Protein AF-A0AA43CPN6-F1 (afdb_monomer)

Structure (mmCIF, N/CA/C/O backbone):
data_AF-A0AA43CPN6-F1
#
_entry.id   AF-A0AA43CPN6-F1
#
loop_
_atom_site.group_PDB
_atom_site.id
_atom_site.type_symbol
_atom_site.label_atom_id
_atom_site.label_alt_id
_atom_site.label_comp_id
_atom_site.label_asym_id
_atom_site.label_entity_id
_atom_site.label_seq_id
_atom_site.pdbx_PDB_ins_code
_atom_site.Cartn_x
_atom_site.Cartn_y
_atom_site.Cartn_z
_atom_site.occupancy
_atom_site.B_iso_or_equiv
_atom_site.auth_seq_id
_atom_site.auth_comp_id
_atom_site.auth_asym_id
_atom_site.auth_atom_id
_atom_site.pdbx_PDB_model_num
ATOM 1 N N . MET A 1 1 ? -48.635 46.738 -29.195 1.00 47.53 1 MET A N 1
ATOM 2 C CA . MET A 1 1 ? -49.061 45.343 -28.952 1.00 47.53 1 MET A CA 1
ATOM 3 C C . MET A 1 1 ? -48.759 44.556 -30.218 1.00 47.53 1 MET A C 1
ATOM 5 O O . MET A 1 1 ? -49.084 45.080 -31.273 1.00 47.53 1 MET A O 1
ATOM 9 N N . ALA A 1 2 ? -48.157 43.369 -30.090 1.00 41.12 2 ALA A N 1
ATOM 10 C CA . ALA A 1 2 ? -47.638 42.488 -31.154 1.00 41.12 2 ALA A CA 1
ATOM 11 C C . ALA A 1 2 ? -46.353 43.022 -31.833 1.00 41.12 2 ALA A C 1
ATOM 13 O O . ALA A 1 2 ? -46.403 43.988 -32.579 1.00 41.12 2 ALA A O 1
ATOM 14 N N . GLU A 1 3 ? -45.145 42.650 -31.398 1.00 44.38 3 GLU A N 1
ATOM 15 C CA . GLU A 1 3 ? -44.444 41.361 -31.587 1.00 44.38 3 GLU A CA 1
ATOM 16 C C . GLU A 1 3 ? -43.863 41.200 -33.013 1.00 44.38 3 GLU A C 1
ATOM 18 O O . GLU A 1 3 ? -44.507 41.543 -33.995 1.00 44.38 3 GLU A O 1
ATOM 23 N N . ALA A 1 4 ? -42.644 40.640 -33.080 1.00 46.06 4 ALA A N 1
ATOM 24 C CA . ALA A 1 4 ? -41.765 40.384 -34.235 1.00 46.06 4 ALA A CA 1
ATOM 25 C C . ALA A 1 4 ? -40.823 41.555 -34.616 1.00 46.06 4 ALA A C 1
ATOM 27 O O . ALA A 1 4 ? -41.257 42.643 -34.946 1.00 46.06 4 ALA A O 1
ATOM 28 N N . ALA A 1 5 ? -39.494 41.416 -34.593 1.00 43.69 5 ALA A N 1
ATOM 29 C CA . ALA A 1 5 ? -38.741 40.265 -35.067 1.00 43.69 5 ALA A CA 1
ATOM 30 C C . ALA A 1 5 ? -37.428 40.030 -34.291 1.00 43.69 5 ALA A C 1
ATOM 32 O O . ALA A 1 5 ? -36.512 40.847 -34.289 1.00 43.69 5 ALA A O 1
ATOM 33 N N . LYS A 1 6 ? -37.360 38.842 -33.676 1.00 48.38 6 LYS A N 1
ATOM 34 C CA . LYS A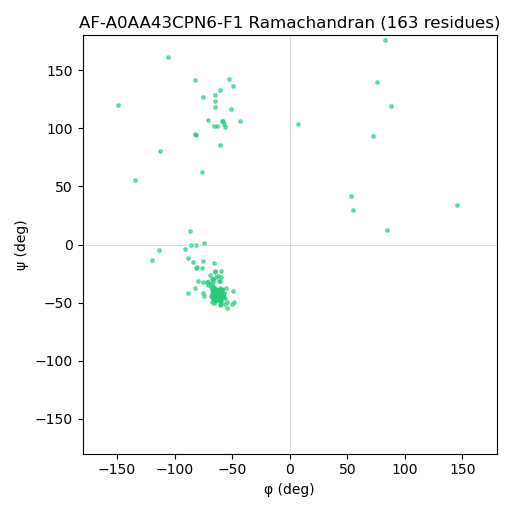 1 6 ? -36.196 37.947 -33.552 1.00 48.38 6 LYS A CA 1
ATOM 35 C C . LYS A 1 6 ? -34.853 38.504 -34.049 1.00 48.38 6 LYS A C 1
ATOM 37 O O . LYS A 1 6 ? -34.527 38.386 -35.226 1.00 48.38 6 LYS A O 1
ATOM 42 N N . GLN A 1 7 ? -33.999 38.905 -33.112 1.00 43.09 7 GLN A N 1
ATOM 43 C CA . GLN A 1 7 ? -32.546 38.786 -33.269 1.00 43.09 7 GLN A CA 1
ATOM 44 C C . GLN A 1 7 ? -31.899 38.227 -31.998 1.00 43.09 7 GLN A C 1
ATOM 46 O O . GLN A 1 7 ? -30.967 38.789 -31.436 1.00 43.09 7 GLN A O 1
ATOM 51 N N . THR A 1 8 ? -32.358 37.060 -31.553 1.00 42.41 8 THR A N 1
ATOM 52 C CA . THR A 1 8 ? -31.539 36.192 -30.704 1.00 42.41 8 THR A CA 1
ATOM 53 C C . THR A 1 8 ? -30.607 35.417 -31.628 1.00 42.41 8 THR A C 1
ATOM 55 O O . THR A 1 8 ? -30.980 34.395 -32.205 1.00 42.41 8 THR A O 1
ATOM 58 N N . LYS A 1 9 ? -29.387 35.935 -31.824 1.00 40.28 9 LYS A N 1
ATOM 59 C CA . LYS A 1 9 ? -28.279 35.163 -32.398 1.00 40.28 9 LYS A CA 1
ATOM 60 C C . LYS A 1 9 ? -28.082 33.924 -31.525 1.00 40.28 9 LYS A C 1
ATOM 62 O O . LYS A 1 9 ? -27.487 34.003 -30.455 1.00 40.28 9 LYS A O 1
ATOM 67 N N . ALA A 1 10 ? -28.588 32.784 -31.983 1.00 42.75 10 ALA A N 1
ATOM 68 C CA . ALA A 1 10 ? -28.210 31.493 -31.444 1.00 42.75 10 ALA A CA 1
ATOM 69 C C . ALA A 1 10 ? -26.714 31.307 -31.728 1.00 42.75 10 ALA A C 1
ATOM 71 O O . ALA A 1 10 ? -26.312 31.043 -32.864 1.00 42.75 10 ALA A O 1
ATOM 72 N N . ALA A 1 11 ? -25.881 31.509 -30.707 1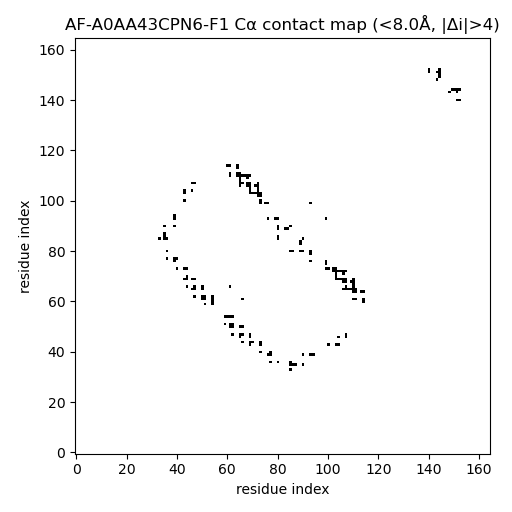.00 47.22 11 ALA A N 1
ATOM 73 C CA . ALA A 1 11 ? -24.495 31.084 -30.743 1.00 47.22 11 ALA A CA 1
ATOM 74 C C . ALA A 1 11 ? -24.502 29.572 -30.992 1.00 47.22 11 ALA A C 1
ATOM 76 O O . ALA A 1 11 ? -24.881 28.789 -30.122 1.00 47.22 11 ALA A O 1
ATOM 77 N N . LYS A 1 12 ? -24.145 29.155 -32.212 1.00 45.38 12 LYS A N 1
ATOM 78 C CA . LYS A 1 12 ? -23.869 27.750 -32.506 1.00 45.38 12 LYS A CA 1
ATOM 79 C C . LYS A 1 12 ? -22.730 27.333 -31.583 1.00 45.38 12 LYS A C 1
ATOM 81 O O . LYS A 1 12 ? -21.592 27.742 -31.802 1.00 45.38 12 LYS A O 1
ATOM 86 N N . ALA A 1 13 ? -23.049 26.552 -30.554 1.00 54.12 13 ALA A N 1
ATOM 87 C CA . ALA A 1 13 ? -22.059 25.861 -29.748 1.00 54.12 13 ALA A CA 1
ATOM 88 C C . ALA A 1 13 ? -21.240 24.981 -30.699 1.00 54.12 13 ALA A C 1
ATOM 90 O O . ALA A 1 13 ? -21.722 23.970 -31.213 1.00 54.12 13 ALA A O 1
ATOM 91 N N . THR A 1 14 ? -20.026 25.421 -31.020 1.00 52.56 14 THR A N 1
ATOM 92 C CA . THR A 1 14 ? -19.084 24.624 -31.790 1.00 52.56 14 THR A CA 1
ATOM 93 C C . THR A 1 14 ? -18.743 23.412 -30.937 1.00 52.56 14 THR A C 1
ATOM 95 O O . THR A 1 14 ? -18.272 23.538 -29.808 1.00 52.56 14 THR A O 1
ATOM 98 N N . ALA A 1 15 ? -19.059 22.222 -31.451 1.00 62.62 15 ALA A N 1
ATOM 99 C CA . ALA A 1 15 ? -18.744 20.972 -30.779 1.00 62.62 15 ALA A CA 1
ATOM 100 C C . ALA A 1 15 ? -17.264 20.984 -30.338 1.00 62.62 15 ALA A C 1
ATOM 102 O O . ALA A 1 15 ? -16.409 21.402 -31.129 1.00 62.62 15 ALA A O 1
ATOM 103 N N . PRO A 1 16 ? -16.934 20.537 -29.110 1.00 60.28 16 PRO A N 1
ATOM 104 C CA . PRO A 1 16 ? -15.594 20.644 -28.536 1.00 60.28 16 PRO A CA 1
ATOM 105 C C . PRO A 1 16 ? -14.663 19.588 -29.153 1.00 60.28 16 PRO A C 1
ATOM 107 O O . PRO A 1 16 ? -14.161 18.688 -28.487 1.00 60.28 16 PRO A O 1
ATOM 110 N N . TRP A 1 17 ? -14.439 19.656 -30.463 1.00 62.38 17 TRP A N 1
ATOM 111 C CA . TRP A 1 17 ? -13.630 18.688 -31.198 1.00 62.38 17 TRP A CA 1
ATOM 112 C C . TRP A 1 17 ? -12.130 18.962 -31.040 1.00 62.38 17 TRP A C 1
ATOM 114 O O . TRP A 1 17 ? -11.338 18.032 -30.937 1.00 62.38 17 TRP A O 1
ATOM 124 N N . ARG A 1 18 ? -11.748 20.237 -30.885 1.00 73.44 18 ARG A N 1
ATOM 125 C CA . ARG A 1 18 ? -10.370 20.673 -30.604 1.00 73.44 18 ARG A CA 1
ATOM 126 C C . ARG A 1 18 ? -9.785 20.126 -29.290 1.00 73.44 18 ARG A C 1
ATOM 128 O O . ARG A 1 18 ? -8.691 19.573 -29.357 1.00 73.44 18 ARG A O 1
ATOM 135 N N . PRO A 1 19 ? -10.467 20.193 -28.126 1.00 79.69 19 PRO A N 1
ATOM 136 C CA . PRO A 1 19 ? -9.935 19.587 -26.907 1.00 79.69 19 PRO A CA 1
ATOM 137 C C . PRO A 1 19 ? -9.900 18.057 -26.989 1.00 79.69 19 PRO A C 1
ATOM 139 O O . PRO A 1 19 ? -9.002 17.453 -26.420 1.00 79.69 19 PRO A O 1
ATOM 142 N N . ARG A 1 20 ? -10.810 17.417 -27.741 1.00 81.38 20 ARG A N 1
ATOM 143 C CA . ARG A 1 20 ? -10.793 15.958 -27.947 1.00 81.38 20 ARG A CA 1
ATOM 144 C C . ARG A 1 20 ? -9.600 15.516 -28.796 1.00 81.38 20 ARG A C 1
ATOM 146 O O . ARG A 1 20 ? -8.945 14.548 -28.436 1.00 81.38 20 ARG A O 1
ATOM 153 N N . ILE A 1 21 ? -9.291 16.220 -29.886 1.00 85.75 21 ILE A N 1
ATOM 154 C CA . ILE A 1 21 ? -8.114 15.918 -30.717 1.00 85.75 21 ILE A CA 1
ATOM 155 C C . ILE A 1 21 ? -6.829 16.155 -29.918 1.00 85.75 21 ILE A C 1
ATOM 157 O O . ILE A 1 21 ? -5.984 15.269 -29.882 1.00 85.75 21 ILE A O 1
ATOM 161 N N . LEU A 1 22 ? -6.721 17.293 -29.219 1.00 86.62 22 LEU A N 1
ATOM 162 C CA . LEU A 1 22 ? -5.569 17.595 -28.364 1.00 86.62 22 LEU A CA 1
ATOM 163 C C . LEU A 1 22 ? -5.373 16.520 -27.283 1.00 86.62 22 LEU A C 1
ATOM 165 O O . LEU A 1 22 ? -4.261 16.031 -27.083 1.00 86.62 22 LEU A O 1
ATOM 169 N N . PHE A 1 23 ? -6.467 16.104 -26.642 1.00 88.06 23 PHE A N 1
ATOM 170 C CA . PHE A 1 23 ? -6.470 15.017 -25.671 1.00 88.06 23 PHE A CA 1
ATOM 171 C C . PHE A 1 23 ? -5.910 13.724 -26.270 1.00 88.06 23 PHE A C 1
ATOM 173 O O . PHE A 1 23 ? -4.972 13.171 -25.712 1.00 88.06 23 PHE A O 1
ATOM 180 N N . TRP A 1 24 ? -6.395 13.277 -27.432 1.00 88.56 24 TRP A N 1
ATOM 181 C CA . TRP A 1 24 ? -5.894 12.050 -28.065 1.00 88.56 24 TRP A CA 1
ATOM 182 C C . TRP A 1 24 ? -4.439 12.159 -28.538 1.00 88.56 24 TRP A C 1
ATOM 184 O O . TRP A 1 24 ? -3.684 11.202 -28.380 1.00 88.56 24 TRP A O 1
ATOM 194 N N . THR A 1 25 ? -4.011 13.315 -29.055 1.00 87.88 25 THR A N 1
ATOM 195 C CA . THR A 1 25 ? -2.620 13.523 -29.500 1.00 87.88 25 THR A CA 1
ATOM 196 C C . THR A 1 25 ? -1.609 13.508 -28.360 1.00 87.88 25 THR A C 1
ATOM 198 O O . THR A 1 25 ? -0.469 13.113 -28.576 1.00 87.88 25 THR A O 1
ATOM 201 N N . VAL A 1 26 ? -2.013 13.914 -27.154 1.00 86.69 26 VAL A N 1
ATOM 202 C CA . VAL A 1 26 ? -1.157 13.872 -25.961 1.00 86.69 26 VAL A CA 1
ATOM 203 C C . VAL A 1 26 ? -1.273 12.517 -25.261 1.00 86.69 26 VAL A C 1
ATOM 205 O O . VAL A 1 26 ? -0.265 11.943 -24.863 1.00 86.69 26 VAL A O 1
ATOM 208 N N . LEU A 1 27 ? -2.484 11.965 -25.149 1.00 87.50 27 LEU A N 1
ATOM 209 C CA . LEU A 1 27 ? -2.742 10.714 -24.436 1.00 87.50 27 LEU A CA 1
ATOM 210 C C . LEU A 1 27 ? -2.039 9.516 -25.085 1.00 87.50 27 LEU A C 1
ATOM 212 O O . LEU A 1 27 ? -1.472 8.691 -24.379 1.00 87.50 27 LEU A O 1
ATOM 216 N N . LEU A 1 28 ? -2.078 9.407 -26.413 1.00 86.44 28 LEU A N 1
ATOM 217 C CA . LEU A 1 28 ? -1.582 8.234 -27.137 1.00 86.44 28 LEU A CA 1
ATOM 218 C C . LEU A 1 28 ? -0.058 8.021 -26.987 1.00 86.44 28 LEU A C 1
ATOM 220 O O . LEU A 1 28 ? 0.333 6.912 -26.623 1.00 86.44 28 LEU A O 1
ATOM 224 N N . PRO A 1 29 ? 0.819 9.030 -27.172 1.00 84.25 29 PRO A N 1
ATOM 225 C CA . PRO A 1 29 ? 2.252 8.861 -26.921 1.00 84.25 29 PRO A CA 1
ATOM 226 C C . PRO A 1 29 ? 2.574 8.675 -25.434 1.00 84.25 29 PRO A C 1
ATOM 228 O O . PRO A 1 29 ? 3.469 7.901 -25.107 1.00 84.25 29 PRO A O 1
ATOM 231 N N . VAL A 1 30 ? 1.825 9.316 -24.529 1.00 83.94 30 VAL A N 1
ATOM 232 C CA . VAL A 1 30 ? 1.987 9.118 -23.079 1.00 83.94 30 VAL A CA 1
ATOM 233 C C . VAL A 1 30 ? 1.656 7.673 -22.695 1.00 83.94 30 VAL A C 1
ATOM 235 O O . VAL A 1 30 ? 2.455 7.020 -22.030 1.00 83.94 30 VAL A O 1
ATOM 238 N N . ALA A 1 31 ? 0.537 7.127 -23.175 1.00 81.94 31 ALA A N 1
ATOM 239 C CA . ALA A 1 31 ? 0.178 5.721 -22.980 1.00 81.94 31 ALA A CA 1
ATOM 240 C C . ALA A 1 31 ? 1.212 4.770 -23.611 1.00 81.94 31 ALA A C 1
ATOM 242 O O . ALA A 1 31 ? 1.569 3.764 -23.001 1.00 81.94 31 ALA A O 1
ATOM 243 N N . GLY A 1 32 ? 1.727 5.138 -24.792 1.00 83.44 32 GLY A N 1
ATOM 244 C CA . GLY A 1 32 ? 2.872 4.529 -25.475 1.00 83.44 32 GLY A CA 1
ATOM 245 C C . GLY A 1 32 ? 4.084 4.350 -24.561 1.00 83.44 32 GLY A C 1
ATOM 246 O O . GLY A 1 32 ? 4.661 3.268 -24.462 1.00 83.44 32 GLY A O 1
ATOM 247 N N . LEU A 1 33 ? 4.435 5.427 -23.861 1.00 83.50 33 LEU A N 1
ATOM 248 C CA . LEU A 1 33 ? 5.536 5.464 -22.913 1.00 83.50 33 LEU A CA 1
ATOM 249 C C . LEU A 1 33 ? 5.239 4.551 -21.723 1.00 83.50 33 LEU A C 1
ATOM 251 O O . LEU A 1 33 ? 6.030 3.668 -21.448 1.00 83.50 33 LEU A O 1
ATOM 255 N N . PHE A 1 34 ? 4.077 4.650 -21.083 1.00 87.06 34 PHE A N 1
ATOM 256 C CA . PHE A 1 34 ? 3.773 3.869 -19.876 1.00 87.06 34 PHE A CA 1
ATOM 257 C C . PHE A 1 34 ? 3.461 2.375 -20.103 1.00 87.06 34 PHE A C 1
ATOM 259 O O . PHE A 1 34 ? 3.210 1.666 -19.126 1.00 87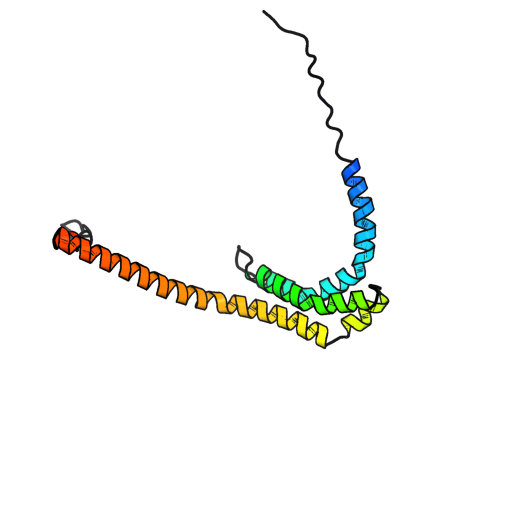.06 34 PHE A O 1
ATOM 266 N N . LEU A 1 35 ? 3.503 1.853 -21.337 1.00 88.19 35 LEU A N 1
ATOM 267 C CA . LEU A 1 35 ? 3.205 0.442 -21.644 1.00 88.19 35 LEU A CA 1
ATOM 268 C C . LEU A 1 35 ? 3.965 -0.564 -20.759 1.00 88.19 35 LEU A C 1
ATOM 270 O O . LEU A 1 35 ? 3.308 -1.416 -20.158 1.00 88.19 35 LEU A O 1
ATOM 274 N N . PRO A 1 36 ? 5.301 -0.479 -20.599 1.00 88.62 36 PRO A N 1
ATOM 275 C CA . PRO A 1 36 ? 6.035 -1.409 -19.741 1.00 88.62 36 PRO A CA 1
ATOM 276 C C . PRO A 1 36 ? 5.555 -1.350 -18.289 1.00 88.62 36 PRO A C 1
ATOM 278 O O . PRO A 1 36 ? 5.350 -2.384 -17.653 1.00 88.62 36 PRO A O 1
A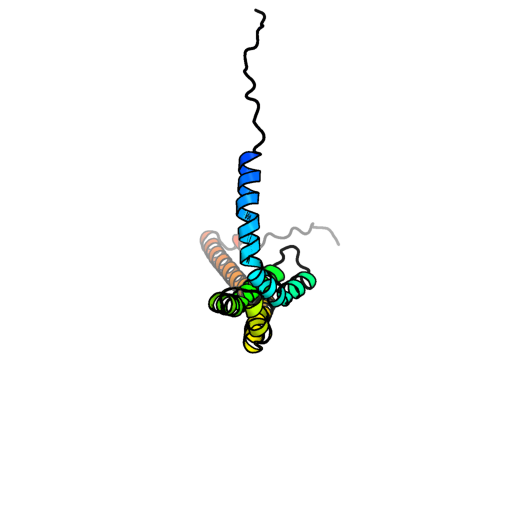TOM 281 N N . THR A 1 37 ? 5.286 -0.150 -17.773 1.00 90.31 37 THR A N 1
ATOM 282 C CA . THR A 1 37 ? 4.753 0.030 -16.418 1.00 90.31 37 THR A CA 1
ATOM 283 C C . THR A 1 37 ? 3.365 -0.583 -16.272 1.00 90.31 37 THR A C 1
ATOM 285 O O . THR A 1 37 ? 3.122 -1.283 -15.294 1.00 90.31 37 THR A O 1
ATOM 288 N N . LEU A 1 38 ? 2.484 -0.396 -17.257 1.00 90.38 38 LEU A N 1
ATOM 289 C CA . LEU A 1 38 ? 1.151 -0.998 -17.259 1.00 90.38 38 LEU A CA 1
ATOM 290 C C . LEU A 1 38 ? 1.215 -2.526 -17.289 1.00 90.38 38 LEU A C 1
ATOM 292 O O . LEU A 1 38 ? 0.436 -3.163 -16.590 1.00 90.38 38 LEU A O 1
ATOM 296 N N . THR A 1 39 ? 2.148 -3.124 -18.038 1.00 90.00 39 THR A N 1
ATOM 297 C CA . THR A 1 39 ? 2.289 -4.592 -18.076 1.00 90.00 39 THR A CA 1
ATOM 298 C C . THR A 1 39 ? 2.720 -5.174 -16.731 1.00 90.00 39 THR A C 1
ATOM 300 O O . THR A 1 39 ? 2.096 -6.116 -16.246 1.00 90.00 39 THR A O 1
ATOM 303 N N . VAL A 1 40 ? 3.735 -4.586 -16.088 1.00 90.94 40 VAL A N 1
ATOM 304 C CA . VAL A 1 40 ? 4.193 -5.026 -14.762 1.00 90.94 40 VAL A CA 1
ATOM 305 C C . VAL A 1 40 ? 3.105 -4.795 -13.718 1.00 90.94 40 VAL A C 1
ATOM 307 O O . VAL A 1 40 ? 2.820 -5.688 -12.924 1.00 90.94 40 VAL A O 1
ATOM 310 N N . LEU A 1 41 ? 2.454 -3.630 -13.745 1.00 91.25 41 LEU A N 1
ATOM 311 C CA . LEU A 1 41 ? 1.401 -3.298 -12.793 1.00 91.25 41 LEU A CA 1
ATOM 312 C C . LEU A 1 41 ? 0.168 -4.192 -12.968 1.00 91.25 41 LEU A C 1
ATOM 314 O O . LEU A 1 41 ? -0.383 -4.643 -11.972 1.00 91.25 41 LEU A O 1
ATOM 318 N N . ALA A 1 42 ? -0.244 -4.499 -14.200 1.00 90.94 42 ALA A N 1
ATOM 319 C CA . ALA A 1 42 ? -1.369 -5.396 -14.466 1.00 90.94 42 ALA A CA 1
ATOM 320 C C . ALA A 1 42 ? -1.139 -6.791 -13.870 1.00 90.94 42 ALA A C 1
ATOM 322 O O . ALA A 1 42 ? -2.058 -7.386 -13.309 1.00 90.94 42 ALA A O 1
ATOM 323 N N . LEU A 1 43 ? 0.097 -7.286 -13.943 1.00 91.00 43 LEU A N 1
ATOM 324 C CA . LEU A 1 43 ? 0.478 -8.566 -13.360 1.00 91.00 43 LEU A CA 1
ATOM 325 C C . LEU A 1 43 ? 0.605 -8.495 -11.829 1.00 91.00 43 LEU A C 1
ATOM 327 O O . LEU A 1 43 ? 0.070 -9.352 -11.129 1.00 91.00 43 LEU A O 1
ATOM 331 N N . ALA A 1 44 ? 1.231 -7.449 -11.289 1.00 89.75 44 ALA A N 1
ATOM 332 C CA . ALA A 1 44 ? 1.333 -7.245 -9.841 1.00 89.75 44 ALA A CA 1
ATOM 333 C C . ALA A 1 44 ? -0.042 -7.016 -9.181 1.00 89.75 44 ALA A C 1
ATOM 335 O O . ALA A 1 44 ? -0.249 -7.358 -8.017 1.00 89.75 44 ALA A O 1
ATOM 336 N N . MET A 1 45 ? -1.007 -6.467 -9.926 1.00 92.19 45 MET A N 1
ATOM 337 C CA . MET A 1 45 ? -2.373 -6.222 -9.465 1.00 92.19 45 MET A CA 1
ATOM 338 C C . MET A 1 45 ? -3.290 -7.451 -9.521 1.00 92.19 45 MET A C 1
ATOM 340 O O . MET A 1 45 ? -4.428 -7.346 -9.078 1.00 92.19 45 MET A O 1
ATOM 344 N N . LEU A 1 46 ? -2.840 -8.629 -9.967 1.00 92.69 46 LEU A N 1
ATOM 345 C CA . LEU A 1 46 ? -3.680 -9.841 -9.996 1.00 92.69 46 LEU A CA 1
ATOM 346 C C . LEU A 1 46 ? -4.417 -10.153 -8.670 1.00 92.69 46 LEU A C 1
ATOM 348 O O . LEU A 1 46 ? -5.600 -10.500 -8.722 1.00 92.69 46 LEU A O 1
ATOM 352 N N . PRO A 1 47 ? -3.816 -9.980 -7.477 1.00 88.81 47 PRO A N 1
ATOM 353 C CA . PRO A 1 47 ? -4.526 -10.170 -6.212 1.00 88.81 47 PRO A CA 1
ATOM 354 C C . PRO A 1 47 ? -5.745 -9.254 -6.014 1.00 88.81 47 PRO A C 1
ATOM 356 O O . PRO A 1 47 ? -6.694 -9.647 -5.334 1.00 88.81 47 PRO A O 1
ATOM 359 N N . THR A 1 48 ? -5.768 -8.055 -6.612 1.00 91.00 48 THR A N 1
ATOM 360 C CA . THR A 1 48 ? -6.929 -7.149 -6.515 1.00 91.00 48 THR A CA 1
ATOM 361 C C . THR A 1 48 ? -8.115 -7.680 -7.311 1.00 91.00 48 THR A C 1
ATOM 363 O O . THR A 1 48 ? -9.251 -7.529 -6.869 1.00 91.00 48 THR A O 1
ATOM 366 N N . LEU A 1 49 ? -7.866 -8.379 -8.425 1.00 90.38 49 LEU A N 1
ATOM 367 C CA . LEU A 1 49 ? -8.905 -9.104 -9.160 1.00 90.38 49 LEU A CA 1
ATOM 368 C C . LEU A 1 49 ? -9.467 -10.247 -8.314 1.00 90.38 49 LEU A C 1
ATOM 370 O O . LEU A 1 49 ? -10.680 -10.437 -8.273 1.00 90.38 49 LEU A O 1
ATOM 374 N N . GLY A 1 50 ? -8.607 -10.965 -7.584 1.00 89.44 50 GLY A N 1
ATOM 375 C CA . GLY A 1 50 ? -9.044 -11.973 -6.616 1.00 89.44 50 GLY A CA 1
ATOM 376 C C . GLY A 1 50 ? -9.959 -11.381 -5.539 1.00 89.44 50 GLY A C 1
ATOM 377 O O . GLY A 1 50 ? -11.019 -11.937 -5.255 1.00 89.44 50 GLY A O 1
ATOM 378 N N . ALA A 1 51 ? -9.600 -10.215 -4.995 1.00 90.75 51 ALA A N 1
ATOM 379 C CA . ALA A 1 51 ? -10.442 -9.482 -4.050 1.00 90.75 51 ALA A CA 1
ATOM 380 C C . ALA A 1 51 ? -11.755 -8.989 -4.678 1.00 90.75 51 ALA A C 1
ATOM 382 O O . ALA A 1 51 ? -12.793 -9.064 -4.030 1.00 90.75 51 ALA A O 1
ATOM 383 N N . TYR A 1 52 ? -11.729 -8.541 -5.935 1.00 91.38 52 TYR A N 1
ATOM 384 C CA . TYR A 1 52 ? -12.920 -8.127 -6.679 1.00 91.38 52 TYR A CA 1
ATOM 385 C C . TYR A 1 52 ? -13.917 -9.270 -6.875 1.00 91.38 52 TYR A C 1
ATOM 387 O O . TYR A 1 52 ? -15.112 -9.080 -6.679 1.00 91.38 52 TYR A O 1
ATOM 395 N N . VAL A 1 53 ? -13.434 -10.470 -7.204 1.00 91.44 53 VAL A N 1
ATOM 396 C CA . VAL A 1 53 ? -14.286 -11.661 -7.345 1.00 91.44 53 VAL A CA 1
ATOM 397 C C . VAL A 1 53 ? -14.807 -12.151 -5.989 1.00 91.44 53 VAL A C 1
ATOM 399 O O . VAL A 1 53 ? -15.925 -12.655 -5.903 1.00 91.44 53 VAL A O 1
ATOM 402 N N . ALA A 1 54 ? -14.004 -12.028 -4.930 1.00 89.44 54 ALA A N 1
ATOM 403 C CA . ALA A 1 54 ? -14.388 -12.447 -3.585 1.00 89.44 54 ALA A CA 1
ATOM 404 C C . ALA A 1 54 ? -15.352 -11.472 -2.887 1.00 89.44 54 ALA A C 1
ATOM 406 O O . ALA A 1 54 ? -16.029 -11.865 -1.934 1.00 89.44 54 ALA A O 1
ATOM 407 N N . GLU A 1 55 ? -15.413 -10.218 -3.333 1.00 85.81 55 GLU A N 1
ATOM 408 C CA . GLU A 1 55 ? -16.274 -9.200 -2.748 1.00 85.81 55 GLU A CA 1
ATOM 409 C C . GLU A 1 55 ? -17.754 -9.547 -2.943 1.00 85.81 55 GLU A C 1
ATOM 411 O O . GLU A 1 55 ? -18.228 -9.832 -4.042 1.00 85.81 55 GLU A O 1
ATOM 416 N N . ARG A 1 56 ? -18.499 -9.507 -1.839 1.00 81.00 56 ARG A N 1
ATOM 417 C CA . ARG A 1 56 ? -19.951 -9.746 -1.810 1.00 81.00 56 ARG A CA 1
ATOM 418 C C . ARG A 1 56 ? -20.722 -8.534 -1.293 1.00 81.00 56 ARG A C 1
ATOM 420 O O . ARG A 1 56 ? -21.944 -8.494 -1.425 1.00 81.00 56 ARG A O 1
ATOM 427 N N . SER A 1 57 ? -20.037 -7.562 -0.692 1.00 80.12 57 SER A N 1
ATOM 428 C CA . SER A 1 57 ? -20.642 -6.345 -0.166 1.00 80.12 57 SER A CA 1
ATOM 429 C C . SER A 1 57 ? -20.861 -5.310 -1.266 1.00 80.12 57 SER A C 1
ATOM 431 O O . SER A 1 57 ? -20.012 -5.094 -2.127 1.00 80.12 57 SER A O 1
ATOM 433 N N . ARG A 1 58 ? -21.989 -4.596 -1.193 1.00 78.31 58 ARG A N 1
ATOM 434 C CA . ARG A 1 58 ? -22.355 -3.536 -2.146 1.00 78.31 58 ARG A CA 1
ATOM 435 C C . ARG A 1 58 ? -21.401 -2.336 -2.105 1.00 78.31 58 ARG A C 1
ATOM 437 O O . ARG A 1 58 ? -21.312 -1.593 -3.078 1.00 78.31 58 ARG A O 1
ATOM 444 N N . GLU A 1 59 ? -20.710 -2.148 -0.986 1.00 84.56 59 GLU A N 1
ATOM 445 C CA . GLU A 1 59 ? -19.831 -1.000 -0.736 1.00 84.56 59 GLU A CA 1
ATOM 446 C C . GLU A 1 59 ? -18.372 -1.253 -1.160 1.00 84.56 59 GLU A C 1
ATOM 448 O O . GLU A 1 59 ? -17.560 -0.333 -1.132 1.00 84.56 59 GLU A O 1
ATOM 453 N N . ASN A 1 60 ? -18.041 -2.466 -1.626 1.00 86.06 60 ASN A N 1
ATOM 454 C CA . ASN A 1 60 ? -16.730 -2.836 -2.184 1.00 86.06 60 ASN A CA 1
ATOM 455 C C . ASN A 1 60 ? -15.517 -2.559 -1.273 1.00 86.06 60 ASN A C 1
ATOM 457 O O . ASN A 1 60 ? -14.411 -2.287 -1.750 1.00 86.06 60 ASN A O 1
ATOM 461 N N . HIS A 1 61 ? -15.710 -2.618 0.045 1.00 88.88 61 HIS A N 1
ATOM 462 C CA . HIS A 1 61 ? -14.665 -2.335 1.025 1.00 88.88 61 HIS A CA 1
ATOM 463 C C . HIS A 1 61 ? -13.443 -3.256 0.889 1.00 88.88 61 HIS A C 1
ATOM 465 O O . HIS A 1 61 ? -12.315 -2.776 0.991 1.00 88.88 61 HIS A O 1
ATOM 471 N N . LEU A 1 62 ? -13.634 -4.550 0.602 1.00 89.19 62 LEU A N 1
ATOM 472 C CA . LEU A 1 62 ? -12.534 -5.500 0.415 1.00 89.19 62 LEU A CA 1
ATOM 473 C C . LEU A 1 62 ? -11.687 -5.101 -0.794 1.00 89.19 62 LEU A C 1
ATOM 475 O O . LEU A 1 62 ? -10.460 -5.060 -0.710 1.00 89.19 62 LEU A O 1
ATOM 479 N N . VAL A 1 63 ? -12.341 -4.767 -1.907 1.00 91.88 63 VAL A N 1
ATOM 480 C CA . VAL A 1 63 ? -11.665 -4.399 -3.159 1.00 91.88 63 VAL A CA 1
ATOM 481 C C . VAL A 1 63 ? -10.854 -3.125 -2.985 1.00 91.88 63 VAL A C 1
ATOM 483 O O . VAL A 1 63 ? -9.714 -3.064 -3.438 1.00 91.88 63 VAL A O 1
ATOM 486 N N . VAL A 1 64 ? -11.412 -2.119 -2.310 1.00 92.19 64 VAL A N 1
ATOM 487 C CA . VAL A 1 64 ? -10.724 -0.843 -2.084 1.00 92.19 64 VAL A CA 1
ATOM 488 C C . VAL A 1 64 ? -9.528 -1.035 -1.155 1.00 92.19 64 VAL A C 1
ATOM 490 O O . VAL A 1 64 ? -8.422 -0.618 -1.498 1.00 92.19 64 VAL A O 1
ATOM 493 N N . THR A 1 65 ? -9.701 -1.701 -0.011 1.00 92.62 65 THR A N 1
ATOM 494 C CA . THR A 1 65 ? -8.609 -1.893 0.956 1.00 92.62 65 THR A CA 1
ATOM 495 C C . THR A 1 65 ? -7.491 -2.765 0.386 1.00 92.62 65 THR A C 1
ATOM 497 O O . THR A 1 65 ? -6.321 -2.382 0.450 1.00 92.62 65 THR A O 1
ATOM 500 N N . VAL A 1 66 ? -7.828 -3.907 -0.220 1.00 94.06 66 VAL A N 1
ATOM 501 C CA . VAL A 1 66 ? -6.837 -4.797 -0.846 1.00 94.06 66 VAL A CA 1
ATOM 502 C C . VAL A 1 66 ? -6.215 -4.138 -2.071 1.00 94.06 66 VAL A C 1
ATOM 504 O O . VAL A 1 66 ? -5.012 -4.256 -2.279 1.00 94.06 66 VAL A O 1
ATOM 507 N N . GLY A 1 67 ? -7.009 -3.414 -2.859 1.00 92.88 67 GLY A N 1
ATOM 508 C CA . GLY A 1 67 ? -6.559 -2.702 -4.049 1.00 92.88 67 GLY A CA 1
ATOM 509 C C . GLY A 1 67 ? -5.498 -1.656 -3.742 1.00 92.88 67 GLY A C 1
ATOM 510 O O . GLY A 1 67 ? -4.420 -1.679 -4.333 1.00 92.88 67 GLY A O 1
ATOM 511 N N . LEU A 1 68 ? -5.775 -0.784 -2.771 1.00 93.50 68 LEU A N 1
ATOM 512 C CA . LEU A 1 68 ? -4.837 0.250 -2.336 1.00 93.50 68 LEU A CA 1
ATOM 513 C C . LEU A 1 68 ? -3.583 -0.351 -1.697 1.00 93.50 68 LEU A C 1
ATOM 515 O O . LEU A 1 68 ? -2.471 0.095 -1.988 1.00 93.50 68 LEU A O 1
ATOM 519 N N . MET A 1 69 ? -3.745 -1.381 -0.862 1.00 94.69 69 MET A N 1
ATOM 520 C CA . MET A 1 69 ? -2.606 -2.011 -0.202 1.00 94.69 69 MET A CA 1
ATOM 521 C C . MET A 1 69 ? -1.709 -2.746 -1.205 1.00 94.69 69 MET A C 1
ATOM 523 O O . MET A 1 69 ? -0.493 -2.564 -1.188 1.00 94.69 69 MET A O 1
ATOM 527 N N . ASN A 1 70 ? -2.296 -3.506 -2.134 1.00 94.94 70 ASN A N 1
ATOM 528 C CA . ASN A 1 70 ? -1.543 -4.156 -3.202 1.00 94.94 70 ASN A CA 1
ATOM 529 C C . ASN A 1 70 ? -0.838 -3.116 -4.082 1.00 94.94 70 ASN A C 1
ATOM 531 O O . ASN A 1 70 ? 0.336 -3.278 -4.412 1.00 94.94 70 ASN A O 1
ATOM 535 N N . PHE A 1 71 ? -1.520 -2.021 -4.440 1.00 93.50 71 PHE A N 1
ATOM 536 C CA . PHE A 1 71 ? -0.920 -0.949 -5.236 1.00 93.50 71 PHE A CA 1
ATOM 537 C C . PHE A 1 71 ? 0.337 -0.392 -4.563 1.00 93.50 71 PHE A C 1
ATOM 539 O O . PHE A 1 71 ? 1.384 -0.314 -5.206 1.00 93.50 71 PHE A O 1
ATOM 546 N N . CYS A 1 72 ? 0.273 -0.118 -3.258 1.00 93.81 72 CYS A N 1
ATOM 547 C CA . CYS A 1 72 ? 1.436 0.286 -2.471 1.00 93.81 72 CYS A CA 1
ATOM 548 C C . CYS A 1 72 ? 2.562 -0.766 -2.520 1.00 93.81 72 CYS A C 1
ATOM 550 O O . CYS A 1 72 ? 3.715 -0.431 -2.791 1.00 93.81 72 CYS A O 1
ATOM 552 N N . GLY A 1 73 ? 2.222 -2.049 -2.356 1.00 91.38 73 GLY A N 1
ATOM 553 C CA . GLY A 1 73 ? 3.174 -3.162 -2.447 1.00 91.38 73 GLY A CA 1
ATOM 554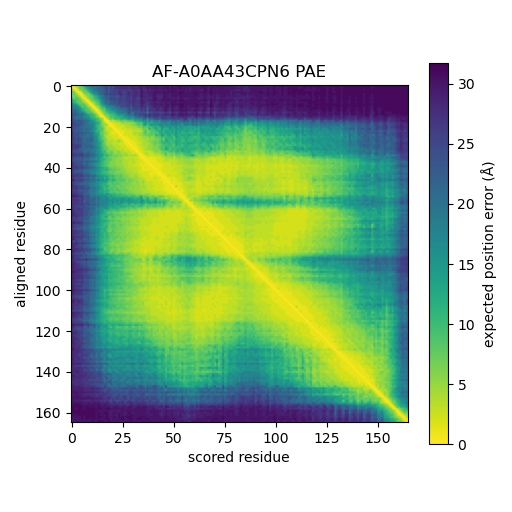 C C . GLY A 1 73 ? 3.797 -3.363 -3.832 1.00 91.38 73 GLY A C 1
ATOM 555 O O . GLY A 1 73 ? 4.889 -3.916 -3.934 1.00 91.38 73 GLY A O 1
ATOM 556 N N . SER A 1 74 ? 3.148 -2.893 -4.898 1.00 92.44 74 SER A N 1
ATOM 557 C CA . SER A 1 74 ? 3.666 -2.965 -6.271 1.00 92.44 74 SER A CA 1
ATOM 558 C C . SER A 1 74 ? 4.633 -1.829 -6.632 1.00 92.44 74 SER A C 1
ATOM 560 O O . SER A 1 74 ? 5.370 -1.938 -7.616 1.00 92.44 74 SER A O 1
ATOM 562 N N . LEU A 1 75 ? 4.683 -0.754 -5.832 1.00 92.25 75 LEU A N 1
ATOM 563 C CA . LEU A 1 75 ? 5.543 0.405 -6.094 1.00 92.25 75 LEU A CA 1
ATOM 564 C C . LEU A 1 75 ? 7.033 0.053 -6.224 1.00 92.25 75 LEU A C 1
ATOM 566 O O . LEU A 1 75 ? 7.658 0.568 -7.149 1.00 92.25 75 LEU A O 1
ATOM 570 N N . PRO A 1 76 ? 7.626 -0.834 -5.399 1.00 90.56 76 PRO A N 1
ATOM 571 C CA . PRO A 1 76 ? 9.024 -1.226 -5.563 1.00 90.56 76 PRO A CA 1
ATOM 572 C C . PRO A 1 76 ? 9.315 -1.838 -6.939 1.00 90.56 76 PRO A C 1
ATOM 574 O O . PRO A 1 76 ? 10.347 -1.536 -7.537 1.00 90.56 76 PRO A O 1
ATOM 577 N N . ALA A 1 77 ? 8.394 -2.643 -7.481 1.00 89.50 77 ALA A N 1
ATOM 578 C CA . ALA A 1 77 ? 8.532 -3.222 -8.818 1.00 89.50 77 ALA A CA 1
ATOM 579 C C . ALA A 1 77 ? 8.465 -2.143 -9.913 1.00 89.50 77 ALA A C 1
ATOM 581 O O . ALA A 1 77 ? 9.248 -2.175 -10.865 1.00 89.50 77 ALA A O 1
ATOM 582 N N . VAL A 1 78 ? 7.582 -1.150 -9.752 1.00 90.81 78 VAL A N 1
ATOM 583 C CA . VAL A 1 78 ? 7.480 -0.001 -10.667 1.00 90.81 78 VAL A CA 1
ATOM 584 C C . VAL A 1 78 ? 8.746 0.856 -10.622 1.00 90.81 78 VAL A C 1
ATOM 586 O O . VAL A 1 78 ? 9.308 1.171 -11.670 1.00 90.81 78 VAL A O 1
ATOM 589 N N . VAL A 1 79 ? 9.240 1.181 -9.426 1.00 90.69 79 VAL A N 1
ATOM 590 C CA . VAL A 1 79 ? 10.476 1.958 -9.243 1.00 90.69 79 VAL A CA 1
ATOM 591 C C . VAL A 1 79 ? 11.662 1.227 -9.866 1.00 90.69 79 VAL A C 1
ATOM 593 O O . VAL A 1 79 ? 12.426 1.835 -10.613 1.00 90.69 79 VAL A O 1
ATOM 596 N N . LYS A 1 80 ? 11.778 -0.089 -9.652 1.00 89.12 80 LYS A N 1
ATOM 597 C CA . LYS A 1 80 ? 12.835 -0.913 -10.254 1.00 89.12 80 LYS A CA 1
ATOM 598 C C . LYS A 1 80 ? 12.791 -0.877 -11.785 1.00 89.12 80 LYS A C 1
ATOM 600 O O . LYS A 1 80 ? 13.833 -0.752 -12.426 1.00 89.12 80 LYS A O 1
ATOM 605 N N . LEU A 1 81 ? 11.596 -0.938 -12.373 1.00 89.81 81 LEU A N 1
ATOM 606 C CA . LEU A 1 81 ? 11.410 -0.830 -13.820 1.00 89.81 81 LEU A CA 1
ATOM 607 C C . LEU A 1 81 ? 11.813 0.553 -14.354 1.00 89.81 81 LEU A C 1
ATOM 609 O O . LEU A 1 81 ? 12.437 0.652 -15.413 1.00 89.81 81 LEU A O 1
ATOM 613 N N . TRP A 1 82 ? 11.472 1.619 -13.631 1.00 90.88 82 TRP A N 1
ATOM 614 C CA . TRP A 1 82 ? 11.842 2.986 -14.003 1.00 90.88 82 TRP A CA 1
ATOM 615 C C . TRP A 1 82 ? 13.351 3.207 -13.923 1.00 90.88 82 TRP A C 1
ATOM 617 O O . TRP A 1 82 ? 13.932 3.759 -14.856 1.00 90.88 82 TRP A O 1
ATOM 627 N N . SER A 1 83 ? 14.009 2.693 -12.881 1.00 88.00 83 SER A N 1
ATOM 628 C CA . SER A 1 83 ? 15.473 2.720 -12.765 1.00 88.00 83 SER A CA 1
ATOM 629 C C . SER A 1 83 ? 16.173 1.941 -13.883 1.00 88.00 83 SER A C 1
ATOM 631 O O . SER A 1 83 ? 17.290 2.284 -14.259 1.00 88.00 83 SER A O 1
ATOM 633 N N . ALA A 1 84 ? 15.514 0.932 -14.454 1.00 85.81 84 ALA A N 1
ATOM 634 C CA . ALA A 1 84 ? 16.010 0.152 -15.587 1.00 85.81 84 ALA A CA 1
ATOM 635 C C . ALA A 1 84 ? 15.686 0.775 -16.967 1.00 85.81 84 ALA A C 1
ATOM 637 O O . ALA A 1 84 ? 15.850 0.123 -18.000 1.00 85.81 84 ALA A O 1
ATOM 638 N N . GLY A 1 85 ? 15.221 2.029 -17.007 1.00 84.44 85 GLY A N 1
ATOM 639 C CA . GLY A 1 85 ? 14.987 2.775 -18.249 1.00 84.44 85 GLY A CA 1
ATOM 640 C C . GLY A 1 85 ? 13.636 2.509 -18.911 1.00 84.44 85 GLY A C 1
ATOM 641 O O . GLY A 1 85 ? 13.442 2.904 -20.058 1.00 84.44 85 GLY A O 1
ATOM 642 N N . GLN A 1 86 ? 12.705 1.852 -18.209 1.00 80.44 86 GLN A N 1
ATOM 643 C CA . GLN A 1 86 ? 11.306 1.720 -18.624 1.00 80.44 86 GLN A CA 1
ATOM 644 C C . GLN A 1 86 ? 11.144 1.164 -20.058 1.00 80.44 86 GLN A C 1
ATOM 646 O O . GLN A 1 86 ? 10.324 1.629 -20.845 1.00 80.44 86 GLN A O 1
ATOM 651 N N . SER A 1 87 ? 11.951 0.161 -20.403 1.00 84.88 87 SER A N 1
ATOM 652 C CA . SER A 1 87 ? 11.957 -0.500 -21.712 1.00 84.88 87 SER A CA 1
ATOM 653 C C . SER A 1 87 ? 11.316 -1.889 -21.641 1.00 84.88 87 SER A C 1
ATOM 655 O O . SER A 1 87 ? 11.231 -2.491 -20.571 1.00 84.88 87 SER A O 1
ATOM 657 N N . PHE A 1 88 ? 10.911 -2.448 -22.786 1.00 84.12 88 PHE A N 1
ATOM 658 C CA . PHE A 1 88 ? 10.414 -3.831 -22.839 1.00 84.12 88 PHE A CA 1
ATOM 659 C C . PHE A 1 88 ? 11.466 -4.862 -22.397 1.00 84.12 88 PHE A C 1
ATOM 661 O O . PHE A 1 88 ? 11.119 -5.870 -21.789 1.00 84.12 88 PHE A O 1
ATOM 668 N N . ALA A 1 89 ? 12.753 -4.585 -22.627 1.00 85.31 89 ALA A N 1
ATOM 669 C CA . ALA A 1 89 ? 13.849 -5.436 -22.165 1.00 85.31 89 ALA A CA 1
ATOM 670 C C . ALA A 1 89 ? 13.976 -5.459 -20.630 1.00 85.31 89 ALA A C 1
ATOM 672 O O . ALA A 1 89 ? 14.368 -6.474 -20.058 1.00 85.31 89 ALA A O 1
ATOM 673 N N . ALA A 1 90 ? 13.600 -4.369 -19.954 1.00 84.75 90 ALA A N 1
ATOM 674 C CA . ALA A 1 90 ? 13.637 -4.270 -18.498 1.00 84.75 90 ALA A CA 1
ATOM 675 C C . ALA A 1 90 ? 12.501 -5.039 -17.795 1.00 84.75 90 ALA A C 1
ATOM 677 O O . ALA A 1 90 ? 12.591 -5.288 -16.594 1.00 84.75 90 ALA A O 1
ATOM 678 N N . ILE A 1 91 ? 11.455 -5.454 -18.521 1.00 85.94 91 ILE A N 1
ATOM 679 C CA . ILE A 1 91 ? 10.313 -6.185 -17.950 1.00 85.94 91 ILE A CA 1
ATOM 680 C C . ILE A 1 91 ? 10.741 -7.568 -17.448 1.00 85.94 91 ILE A C 1
ATOM 682 O O . ILE A 1 91 ? 10.389 -7.944 -16.334 1.00 85.94 91 ILE A O 1
ATOM 686 N N . GLY A 1 92 ? 11.518 -8.317 -18.238 1.00 86.81 92 GLY A N 1
ATOM 687 C CA . GLY A 1 92 ? 11.935 -9.684 -17.894 1.00 86.81 92 GLY A CA 1
ATOM 688 C C . GLY A 1 92 ? 12.632 -9.776 -16.528 1.00 86.81 92 GLY A C 1
ATOM 689 O O . GLY A 1 92 ? 12.158 -10.508 -15.660 1.00 86.81 92 GLY A O 1
ATOM 690 N N . PRO A 1 93 ? 13.694 -8.988 -16.278 1.00 85.62 93 PRO A N 1
ATOM 691 C CA . PRO A 1 93 ? 14.380 -8.964 -14.985 1.00 85.62 93 PRO A CA 1
ATOM 692 C C . PRO A 1 93 ? 13.498 -8.544 -13.801 1.00 85.62 93 PRO A C 1
ATOM 694 O O . PRO A 1 93 ? 13.722 -9.000 -12.682 1.00 85.62 93 PRO A O 1
ATOM 697 N N . VAL A 1 94 ? 12.507 -7.673 -14.022 1.00 86.12 94 VAL A N 1
ATOM 698 C CA . VAL A 1 94 ? 11.556 -7.253 -12.977 1.00 86.12 94 VAL A CA 1
ATOM 699 C C . VAL A 1 94 ? 10.536 -8.359 -12.696 1.00 86.12 94 VAL A C 1
ATOM 701 O O . VAL A 1 94 ? 10.259 -8.644 -11.536 1.00 86.12 94 VAL A O 1
ATOM 704 N N . LEU A 1 95 ? 10.028 -9.037 -13.730 1.00 85.62 95 LEU A N 1
ATOM 705 C CA . LEU A 1 95 ? 9.092 -10.156 -13.580 1.00 85.62 95 LEU A CA 1
ATOM 706 C C . LEU A 1 95 ? 9.735 -11.404 -12.974 1.00 85.62 95 LEU A C 1
ATOM 708 O O . LEU A 1 95 ? 9.040 -12.196 -12.349 1.00 85.62 95 LEU A O 1
ATOM 712 N N . HIS A 1 96 ? 11.041 -11.598 -13.133 1.00 88.81 96 HIS A N 1
ATOM 713 C CA . HIS A 1 96 ? 11.749 -12.729 -12.528 1.00 88.81 96 HIS A CA 1
ATOM 714 C C . HIS A 1 96 ? 12.199 -12.457 -11.080 1.00 88.81 96 HIS A C 1
ATOM 716 O O . HIS A 1 96 ? 12.787 -13.331 -10.444 1.00 88.81 96 HIS A O 1
ATOM 722 N N . ASP A 1 97 ? 11.925 -11.268 -10.533 1.00 88.88 97 ASP A N 1
ATOM 723 C CA . ASP A 1 97 ? 12.295 -10.919 -9.164 1.00 88.88 97 ASP A CA 1
ATOM 724 C C . ASP A 1 97 ? 11.290 -11.456 -8.139 1.00 88.88 97 ASP A C 1
ATOM 726 O O . ASP A 1 97 ? 10.286 -10.816 -7.821 1.00 88.88 97 ASP A O 1
ATOM 730 N N . VAL A 1 98 ? 11.589 -12.629 -7.581 1.00 89.12 98 VAL A N 1
ATOM 731 C CA . VAL A 1 98 ? 10.759 -13.306 -6.571 1.00 89.12 98 VAL A CA 1
ATOM 732 C C . VAL A 1 98 ? 10.473 -12.414 -5.357 1.00 89.12 98 VAL A C 1
ATOM 734 O O . VAL A 1 98 ? 9.358 -12.437 -4.832 1.00 89.12 98 VAL A O 1
ATOM 737 N N . PHE A 1 99 ? 11.436 -11.594 -4.924 1.00 89.38 99 PHE A N 1
ATOM 738 C CA . PHE A 1 99 ? 11.237 -10.702 -3.780 1.00 89.38 99 PHE A CA 1
ATOM 739 C C . PHE A 1 99 ? 10.237 -9.588 -4.093 1.00 89.38 99 PHE A C 1
ATOM 741 O O . PHE A 1 99 ? 9.421 -9.246 -3.237 1.00 89.38 99 PHE A O 1
ATOM 748 N N . GLY A 1 100 ? 10.242 -9.067 -5.323 1.00 87.50 100 GLY A N 1
ATOM 749 C CA . GLY A 1 100 ? 9.261 -8.080 -5.774 1.00 87.50 100 GLY A CA 1
ATOM 750 C C . GLY A 1 100 ? 7.828 -8.612 -5.696 1.00 87.50 100 GLY A C 1
ATOM 751 O O . GLY A 1 100 ? 6.946 -7.948 -5.149 1.00 87.50 100 GLY A O 1
ATOM 752 N N . TRP A 1 101 ? 7.606 -9.845 -6.157 1.00 89.69 101 TRP A N 1
ATOM 753 C CA . TRP A 1 101 ? 6.301 -10.507 -6.052 1.00 89.69 101 TRP A CA 1
ATOM 754 C C . TRP A 1 101 ? 5.892 -10.787 -4.613 1.00 89.69 101 TRP A C 1
ATOM 756 O O . TRP A 1 101 ? 4.734 -10.577 -4.256 1.00 89.69 101 TRP A O 1
ATOM 766 N N . LEU A 1 102 ? 6.834 -11.229 -3.778 1.00 91.56 102 LEU A N 1
ATOM 767 C CA . LEU A 1 102 ? 6.571 -11.496 -2.368 1.00 91.56 102 LEU A CA 1
ATOM 768 C C . LEU A 1 102 ? 6.072 -10.234 -1.652 1.00 91.56 102 LEU A C 1
ATOM 770 O O . LEU A 1 102 ? 5.094 -10.295 -0.908 1.00 91.56 102 LEU A O 1
ATOM 774 N N . VAL A 1 103 ? 6.702 -9.083 -1.899 1.00 91.62 103 VAL A N 1
ATOM 775 C CA . VAL A 1 103 ? 6.292 -7.800 -1.307 1.00 91.62 103 VAL A CA 1
ATOM 776 C C . VAL A 1 103 ? 4.921 -7.365 -1.827 1.00 91.62 103 VAL A C 1
ATOM 778 O O . VAL A 1 103 ? 4.050 -7.028 -1.026 1.00 91.62 103 VAL A O 1
ATOM 781 N N . ALA A 1 104 ? 4.685 -7.436 -3.138 1.00 90.56 104 ALA A N 1
ATOM 782 C CA . ALA A 1 104 ? 3.394 -7.059 -3.714 1.00 90.56 104 ALA A CA 1
ATOM 783 C C . ALA A 1 104 ? 2.250 -7.927 -3.159 1.00 90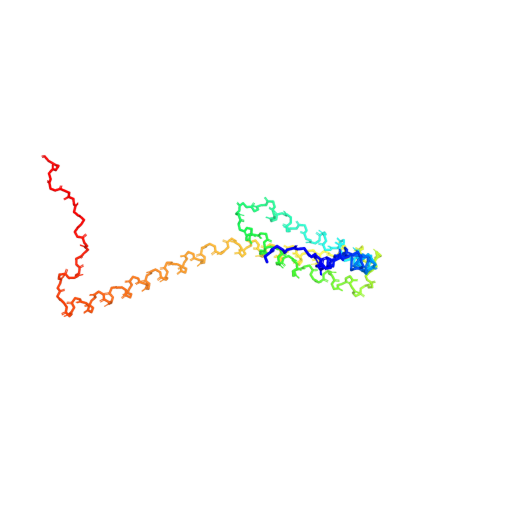.56 104 ALA A C 1
ATOM 785 O O . ALA A 1 104 ? 1.238 -7.426 -2.665 1.00 90.56 104 ALA A O 1
ATOM 786 N N . TYR A 1 105 ? 2.433 -9.246 -3.158 1.00 92.69 105 TYR A N 1
ATOM 787 C CA . TYR A 1 105 ? 1.382 -10.178 -2.759 1.00 92.69 105 TYR A CA 1
ATOM 788 C C . TYR A 1 105 ? 1.177 -10.224 -1.245 1.00 92.69 105 TYR A C 1
ATOM 790 O O . TYR A 1 105 ? 0.043 -10.378 -0.788 1.00 92.69 105 TYR A O 1
ATOM 798 N N . SER A 1 106 ? 2.234 -10.035 -0.451 1.00 93.50 106 SER A N 1
ATOM 799 C CA . SER A 1 106 ? 2.084 -9.887 1.001 1.00 93.50 106 SER A CA 1
ATOM 800 C C . SER A 1 106 ? 1.303 -8.624 1.353 1.00 93.50 106 SER A C 1
ATOM 802 O O . SER A 1 106 ? 0.416 -8.693 2.200 1.00 93.50 106 SER A O 1
ATOM 804 N N . ALA A 1 107 ? 1.529 -7.508 0.654 1.00 93.94 107 ALA A N 1
ATOM 805 C CA . ALA A 1 107 ? 0.730 -6.300 0.834 1.00 93.94 107 ALA A CA 1
ATOM 806 C C . ALA A 1 107 ? -0.759 -6.554 0.528 1.00 93.94 107 ALA A C 1
ATOM 808 O O . ALA A 1 107 ? -1.626 -6.188 1.322 1.00 93.94 107 ALA A O 1
ATOM 809 N N . ALA A 1 108 ? -1.078 -7.266 -0.557 1.00 93.31 108 ALA A N 1
ATOM 810 C CA . ALA A 1 108 ? -2.457 -7.676 -0.834 1.00 93.31 108 ALA A CA 1
ATOM 811 C C . ALA A 1 108 ? -3.053 -8.549 0.291 1.00 93.31 108 ALA A C 1
ATOM 813 O O . ALA A 1 108 ? -4.190 -8.329 0.718 1.00 93.31 108 ALA A O 1
ATOM 814 N N . GLY A 1 109 ? -2.270 -9.499 0.814 1.00 92.69 109 GLY A N 1
ATOM 815 C CA . GLY A 1 109 ? -2.654 -10.335 1.953 1.00 92.69 109 GLY A CA 1
ATOM 816 C C . GLY A 1 109 ? -2.918 -9.529 3.228 1.00 92.69 109 GLY A C 1
ATOM 817 O O . GLY A 1 109 ? -3.891 -9.793 3.933 1.00 92.69 109 GLY A O 1
ATOM 818 N N . ILE A 1 110 ? -2.119 -8.491 3.490 1.00 95.19 110 ILE A N 1
ATOM 819 C CA . ILE A 1 110 ? -2.342 -7.557 4.604 1.00 95.19 110 ILE A CA 1
ATOM 820 C C . ILE A 1 110 ? -3.660 -6.800 4.414 1.00 95.19 110 ILE A C 1
ATOM 822 O O . ILE A 1 110 ? -4.407 -6.637 5.375 1.00 95.19 110 ILE A O 1
ATOM 826 N N . GLY A 1 111 ? -3.993 -6.383 3.190 1.00 92.25 111 GLY A N 1
ATOM 827 C CA . GLY A 1 111 ? -5.292 -5.769 2.902 1.00 92.25 111 GLY A CA 1
ATOM 828 C C . GLY A 1 111 ? -6.467 -6.685 3.264 1.00 92.25 111 GLY A C 1
ATOM 829 O O . GLY A 1 111 ? -7.439 -6.242 3.877 1.00 92.25 111 GLY A O 1
ATOM 830 N N . TRP A 1 112 ? -6.342 -7.979 2.961 1.00 92.75 112 TRP A N 1
ATOM 831 C CA . TRP A 1 112 ? -7.318 -9.005 3.343 1.00 92.75 112 TRP A CA 1
ATOM 832 C C . TRP A 1 112 ? -7.415 -9.157 4.863 1.00 92.75 112 TRP A C 1
ATOM 834 O O . TRP A 1 112 ? -8.508 -9.211 5.424 1.00 92.75 112 TRP A O 1
ATOM 844 N N . LEU A 1 113 ? -6.268 -9.174 5.538 1.00 94.25 113 LEU A N 1
ATOM 845 C CA . LEU A 1 113 ? -6.188 -9.261 6.990 1.00 94.25 113 LEU A CA 1
ATOM 846 C C . LEU A 1 113 ? -6.870 -8.058 7.659 1.00 94.25 113 LEU A C 1
ATOM 848 O O . LEU A 1 113 ? -7.674 -8.247 8.568 1.00 94.25 113 LEU A O 1
ATOM 852 N N . ILE A 1 114 ? -6.634 -6.836 7.174 1.00 92.81 114 ILE A N 1
ATOM 853 C CA . ILE A 1 114 ? -7.300 -5.624 7.679 1.00 92.81 114 ILE A CA 1
ATOM 854 C C . ILE A 1 114 ? -8.821 -5.742 7.539 1.00 92.81 114 ILE A C 1
ATOM 856 O O . ILE A 1 114 ? -9.548 -5.443 8.487 1.00 92.81 11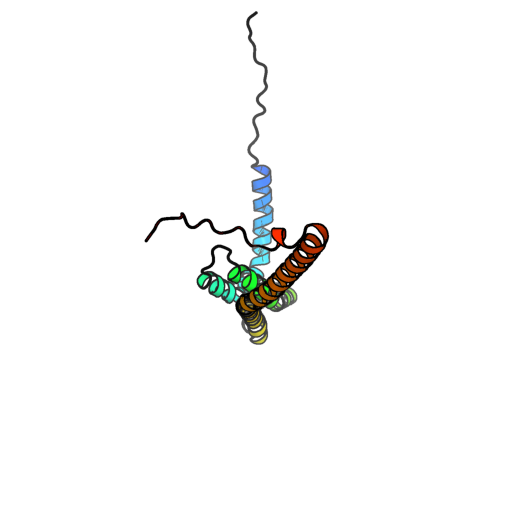4 ILE A O 1
ATOM 860 N N . TYR A 1 115 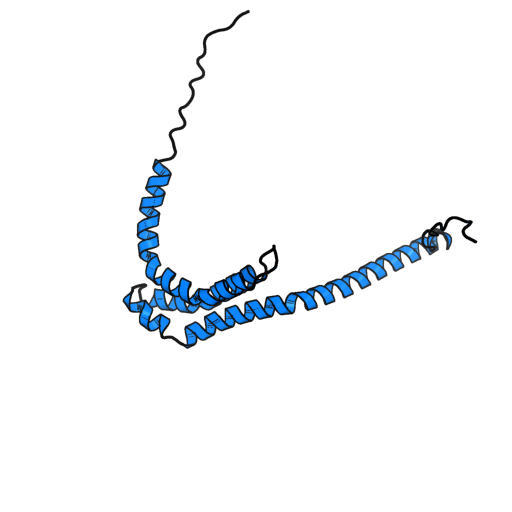? -9.302 -6.211 6.386 1.00 90.75 115 TYR A N 1
ATOM 861 C CA . TYR A 1 115 ? -10.733 -6.396 6.156 1.00 90.75 115 TYR A CA 1
ATOM 862 C C . TYR A 1 115 ? -11.352 -7.406 7.134 1.00 90.75 115 TYR A C 1
ATOM 864 O O . TYR A 1 115 ? -12.429 -7.159 7.672 1.00 90.75 115 TYR A O 1
ATOM 872 N N . LEU A 1 116 ? -10.658 -8.510 7.423 1.00 91.06 116 LEU A N 1
ATOM 873 C CA . LEU A 1 116 ? -11.134 -9.527 8.365 1.00 91.06 116 LEU A CA 1
ATOM 874 C C . LEU A 1 116 ? -11.090 -9.066 9.830 1.00 91.06 116 LEU A C 1
ATOM 876 O O . LEU A 1 116 ? -11.946 -9.468 10.619 1.00 91.06 116 LEU A O 1
ATOM 880 N N . LEU A 1 117 ? -10.124 -8.223 10.206 1.00 93.50 117 LEU A N 1
ATOM 881 C CA . LEU A 1 117 ? -10.024 -7.693 11.570 1.00 93.50 117 LEU A CA 1
ATOM 882 C C . LEU A 1 117 ? -10.957 -6.510 11.840 1.00 93.50 117 LEU A C 1
ATOM 884 O O . LEU A 1 117 ? -11.253 -6.236 13.002 1.00 93.50 117 LEU A O 1
ATOM 888 N N . MET A 1 118 ? -11.442 -5.812 10.816 1.00 92.06 118 MET A N 1
ATOM 889 C CA . MET A 1 118 ? -12.290 -4.636 11.027 1.00 92.06 118 MET A CA 1
ATOM 890 C C . MET A 1 118 ? -13.603 -4.929 11.777 1.00 92.06 118 MET A C 1
ATOM 892 O O . MET A 1 118 ? -13.879 -4.235 12.757 1.00 92.06 118 MET A O 1
ATOM 896 N N . PRO A 1 119 ? -14.402 -5.953 11.417 1.00 89.94 119 PRO A N 1
ATOM 897 C CA . PRO A 1 119 ? -15.661 -6.244 12.099 1.00 89.94 119 PRO A CA 1
ATOM 898 C C . PRO A 1 119 ? -15.546 -6.433 13.624 1.00 89.94 119 PRO A C 1
ATOM 900 O O . PRO A 1 119 ? -16.308 -5.782 14.342 1.00 89.94 119 PRO A O 1
ATOM 903 N N . PRO A 1 120 ? -14.619 -7.254 14.170 1.00 92.69 120 PRO A N 1
ATOM 904 C CA . PRO A 1 120 ? -14.495 -7.394 15.620 1.00 92.69 120 PRO A CA 1
ATOM 905 C C . PRO A 1 120 ? -14.008 -6.112 16.312 1.00 92.69 120 PRO A C 1
ATOM 907 O O . PRO A 1 120 ? -14.436 -5.845 17.436 1.00 92.69 120 PRO A O 1
ATOM 910 N N . ILE A 1 121 ? -13.167 -5.301 15.658 1.00 92.75 121 ILE A N 1
ATOM 911 C CA . ILE A 1 121 ? -12.704 -4.008 16.194 1.00 92.75 121 ILE A CA 1
ATOM 912 C C . ILE A 1 121 ? -13.869 -3.019 16.292 1.00 92.75 121 ILE A C 1
ATOM 914 O O . ILE A 1 121 ? -14.063 -2.373 17.320 1.00 92.75 121 ILE A O 1
ATOM 918 N N . VAL A 1 122 ? -14.682 -2.917 15.241 1.00 92.56 122 VAL A N 1
ATOM 919 C CA . VAL A 1 122 ? -15.852 -2.033 15.245 1.00 92.56 122 VAL A CA 1
ATOM 920 C C . VAL A 1 122 ? -16.889 -2.523 16.255 1.00 92.56 122 VAL A C 1
ATOM 922 O O . VAL A 1 122 ? -17.446 -1.723 17.003 1.00 92.56 122 VAL A O 1
ATOM 925 N N . ALA A 1 123 ? -17.110 -3.837 16.350 1.00 92.69 123 ALA A N 1
ATOM 926 C CA . ALA A 1 123 ? -18.042 -4.405 17.317 1.00 92.69 123 ALA A CA 1
ATOM 927 C C . ALA A 1 123 ? -17.625 -4.129 18.771 1.00 92.69 123 ALA A C 1
ATOM 929 O O . ALA A 1 123 ? -18.478 -3.794 19.595 1.00 92.69 123 ALA A O 1
ATOM 930 N N . SER A 1 124 ? -16.334 -4.245 19.103 1.00 92.31 124 SER A N 1
ATOM 931 C CA . SER A 1 124 ? -15.844 -3.926 20.450 1.00 92.31 124 SER A CA 1
ATOM 932 C C . SER A 1 124 ? -15.970 -2.433 20.755 1.00 92.31 124 SER A C 1
ATOM 934 O O . SER A 1 124 ? -16.455 -2.075 21.829 1.00 92.31 124 SER A O 1
ATOM 936 N N . TYR A 1 125 ? -15.648 -1.568 19.791 1.00 93.38 125 TYR A N 1
ATOM 937 C CA . TYR A 1 125 ? -15.833 -0.125 19.919 1.00 93.38 125 TYR A CA 1
ATOM 938 C C . TYR A 1 125 ? -17.303 0.252 20.153 1.00 93.38 125 TYR A C 1
ATOM 940 O O . TYR A 1 125 ? -17.610 0.983 21.095 1.00 93.38 125 TYR A O 1
ATOM 948 N N . CYS A 1 126 ? -18.230 -0.294 19.359 1.00 92.94 126 CYS A N 1
ATOM 949 C CA . CYS A 1 126 ? -19.663 -0.050 19.525 1.00 92.94 126 CYS A CA 1
ATOM 950 C C . CYS A 1 126 ? -20.181 -0.511 20.893 1.00 92.94 126 CYS A C 1
ATOM 952 O O . CYS A 1 126 ? -21.012 0.181 21.480 1.00 92.94 126 CYS A O 1
ATOM 954 N N . ARG A 1 127 ? -19.684 -1.634 21.429 1.00 90.94 127 ARG A N 1
ATOM 955 C CA . ARG A 1 127 ? -20.042 -2.090 22.783 1.00 90.94 127 ARG A CA 1
ATOM 956 C C . ARG A 1 127 ? -19.640 -1.060 23.839 1.00 90.94 127 ARG A C 1
ATOM 958 O O . ARG A 1 127 ? -20.504 -0.597 24.578 1.00 90.94 127 ARG A O 1
ATOM 965 N N . VAL A 1 128 ? -18.385 -0.612 23.834 1.00 91.56 128 VAL A N 1
ATOM 966 C CA . VAL A 1 128 ? -17.882 0.392 24.794 1.00 91.56 128 VAL A CA 1
ATOM 967 C C . VAL A 1 128 ? -18.621 1.730 24.662 1.00 91.56 128 VAL A C 1
ATOM 969 O O . VAL A 1 128 ? -19.004 2.348 25.659 1.00 91.56 128 VAL A O 1
ATOM 972 N N . ALA A 1 129 ? -18.868 2.174 23.428 1.00 89.25 129 ALA A N 1
ATOM 973 C CA . ALA A 1 129 ? -19.619 3.398 23.172 1.00 89.25 129 ALA A CA 1
ATOM 974 C C . ALA A 1 129 ? -21.064 3.295 23.693 1.00 89.25 129 ALA A C 1
ATOM 976 O O . ALA A 1 129 ? -21.563 4.231 24.320 1.00 89.25 129 ALA A O 1
ATOM 977 N N . SER A 1 130 ? -21.718 2.144 23.494 1.00 88.25 130 SER A N 1
ATOM 978 C CA . SER A 1 130 ? -23.078 1.907 23.988 1.00 88.25 130 SER A CA 1
ATOM 979 C C . SER A 1 130 ? -23.151 1.924 25.516 1.00 88.25 130 SER A C 1
ATOM 981 O O . SER A 1 130 ? -24.048 2.553 26.075 1.00 88.25 130 SER A O 1
ATOM 983 N N . GLU A 1 131 ? -22.174 1.326 26.201 1.00 90.88 131 GLU A N 1
ATOM 984 C CA . GLU A 1 131 ? -22.098 1.331 27.664 1.00 90.88 131 GLU A CA 1
ATOM 985 C C . GLU A 1 131 ? -21.921 2.751 28.208 1.00 90.88 131 GLU A C 1
ATOM 987 O O . GLU A 1 131 ? -22.605 3.140 29.155 1.00 90.88 131 GLU A O 1
ATOM 992 N N . THR A 1 132 ? -21.070 3.553 27.563 1.00 88.88 132 THR A N 1
ATOM 993 C CA . THR A 1 132 ? -20.839 4.953 27.943 1.00 88.88 132 THR A CA 1
ATOM 994 C C . THR A 1 132 ? -22.108 5.788 27.765 1.00 88.88 132 THR A C 1
ATOM 996 O O . THR A 1 132 ? -22.488 6.545 28.659 1.00 88.88 132 THR A O 1
ATOM 999 N N . HIS A 1 133 ? -22.812 5.617 26.643 1.00 88.19 133 HIS A N 1
ATOM 1000 C CA . HIS A 1 133 ? -24.068 6.320 26.387 1.00 88.19 133 HIS A CA 1
ATOM 1001 C C . HIS A 1 133 ? -25.153 5.944 27.408 1.00 88.19 133 HIS A C 1
ATOM 1003 O O . HIS A 1 133 ? -25.830 6.818 27.949 1.00 88.19 133 HIS A O 1
ATOM 1009 N N . VAL A 1 134 ? -25.268 4.657 27.751 1.00 89.62 134 VAL A N 1
ATOM 1010 C CA . VAL A 1 134 ? -26.192 4.187 28.795 1.00 89.62 134 VAL A CA 1
ATOM 1011 C C . VAL A 1 134 ? -25.829 4.762 30.167 1.00 89.62 134 VAL A C 1
ATOM 1013 O O . VAL A 1 134 ? -26.723 5.122 30.932 1.00 89.62 134 VAL A O 1
ATOM 1016 N N . GLN A 1 135 ? -24.542 4.867 30.502 1.00 89.38 135 GLN A N 1
ATOM 1017 C CA . GLN A 1 135 ? -24.106 5.469 31.765 1.00 89.38 135 GLN A CA 1
ATOM 1018 C C . GLN A 1 135 ? -24.446 6.961 31.842 1.00 89.38 135 GLN A C 1
ATOM 1020 O O . GLN A 1 135 ? -24.962 7.398 32.868 1.00 89.38 135 GLN A O 1
ATOM 1025 N N . LEU A 1 136 ? -24.227 7.721 30.765 1.00 90.19 136 LEU A N 1
ATOM 1026 C CA . LEU A 1 136 ? -24.605 9.136 30.697 1.00 90.19 136 LEU A CA 1
ATOM 1027 C C . LEU A 1 136 ? -26.113 9.324 30.899 1.00 90.19 136 LEU A C 1
ATOM 1029 O O . LEU A 1 136 ? -26.519 10.085 31.774 1.00 90.19 136 LEU A O 1
ATOM 1033 N N . LEU A 1 137 ? -26.937 8.548 30.189 1.00 89.19 137 LEU A N 1
ATOM 1034 C CA . LEU A 1 137 ? -28.395 8.586 30.347 1.00 89.19 137 LEU A CA 1
ATOM 1035 C C . LEU A 1 137 ? -28.834 8.249 31.780 1.00 89.19 137 LEU A C 1
ATOM 1037 O O . LEU A 1 137 ? -29.739 8.886 32.313 1.00 89.19 137 LEU A O 1
ATOM 1041 N N . LYS A 1 138 ? -28.176 7.286 32.438 1.00 88.12 138 LYS A N 1
ATOM 1042 C CA . LYS A 1 138 ? -28.444 6.956 33.849 1.00 88.12 138 LYS A CA 1
ATOM 1043 C C . LYS A 1 138 ? -28.055 8.089 34.800 1.00 88.12 138 LYS A C 1
ATOM 1045 O O . LYS A 1 138 ? -28.731 8.281 35.809 1.00 88.12 138 LYS A O 1
ATOM 1050 N N . LEU A 1 139 ? -26.976 8.819 34.521 1.00 88.75 139 LEU A N 1
ATOM 1051 C CA . LEU A 1 139 ? -26.585 9.986 35.317 1.00 88.75 139 LEU A CA 1
ATOM 1052 C C . LEU A 1 139 ? -27.596 11.125 35.163 1.00 88.75 139 LEU A C 1
ATOM 1054 O O . LEU A 1 139 ? -27.986 11.724 36.165 1.00 88.75 139 LEU A O 1
ATOM 1058 N N . ASP A 1 140 ? -28.060 11.383 33.944 1.00 87.62 140 ASP A N 1
ATOM 1059 C CA . ASP A 1 140 ? -29.076 12.405 33.688 1.00 87.62 140 ASP A CA 1
ATOM 1060 C C . ASP A 1 140 ? -30.426 12.023 34.307 1.00 87.62 140 ASP A C 1
ATOM 1062 O O . ASP A 1 140 ? -31.057 12.853 34.961 1.00 87.62 140 ASP A O 1
ATOM 1066 N N . GLN A 1 141 ? -30.821 10.747 34.217 1.00 86.81 141 GLN A N 1
ATOM 1067 C CA . GLN A 1 141 ? -32.006 10.229 34.903 1.00 86.81 141 GLN A CA 1
ATOM 1068 C C . GLN A 1 141 ? -31.916 10.444 36.420 1.00 86.81 141 GLN A C 1
ATOM 1070 O O . GLN A 1 141 ? -32.882 10.894 37.028 1.00 86.81 141 GLN A O 1
ATOM 1075 N N . ARG A 1 142 ? -30.758 10.183 37.044 1.00 86.88 142 ARG A N 1
ATOM 1076 C CA . ARG A 1 142 ? -30.563 10.409 38.488 1.00 86.88 142 ARG A CA 1
ATOM 1077 C C . ARG A 1 142 ? -30.741 11.875 38.882 1.00 86.88 142 ARG A C 1
ATOM 1079 O O . ARG A 1 142 ? -31.421 12.142 39.866 1.00 86.88 142 ARG A O 1
ATOM 1086 N N . LYS A 1 143 ? -30.187 12.812 38.106 1.00 88.12 143 LYS A N 1
ATOM 1087 C CA . LYS A 1 143 ? -30.374 14.256 38.346 1.00 88.12 143 LYS A CA 1
ATOM 1088 C C . LYS A 1 143 ? -31.839 14.670 38.215 1.00 88.12 143 LYS A C 1
ATOM 1090 O O . LYS A 1 143 ? -32.331 15.468 39.004 1.00 88.12 143 LYS A O 1
ATOM 1095 N N . LEU A 1 144 ? -32.541 14.128 37.221 1.00 86.75 144 LEU A N 1
ATOM 1096 C CA . LEU A 1 144 ? -33.966 14.396 37.027 1.00 86.75 144 LEU A CA 1
ATOM 1097 C C . LEU A 1 144 ? -34.799 13.865 38.198 1.00 86.75 144 LEU A C 1
ATOM 1099 O O . LEU A 1 144 ? -35.681 14.572 38.671 1.00 86.75 144 LEU A O 1
ATOM 1103 N N . VAL A 1 145 ? -34.487 12.673 38.709 1.00 88.69 145 VAL A N 1
ATOM 1104 C CA . VAL A 1 145 ? -35.158 12.095 39.885 1.00 88.69 145 VAL A CA 1
ATOM 1105 C C . VAL A 1 145 ? -34.905 12.919 41.149 1.00 88.69 145 VAL A C 1
ATOM 1107 O O . VAL A 1 145 ? -35.821 13.095 41.946 1.00 88.69 145 VAL A O 1
ATOM 1110 N N . GLU A 1 146 ? -33.704 13.470 41.326 1.00 86.19 146 GLU A N 1
ATOM 1111 C CA . GLU A 1 146 ? -33.390 14.345 42.464 1.00 86.19 146 GLU A CA 1
ATOM 1112 C C . GLU A 1 146 ? -34.228 15.635 42.455 1.00 86.19 146 GLU A C 1
ATOM 1114 O O . GLU A 1 146 ? -34.715 16.063 43.498 1.00 86.19 146 GLU A O 1
ATOM 1119 N N . VAL A 1 147 ? -34.433 16.237 41.278 1.00 87.19 147 VAL A N 1
ATOM 1120 C CA . VAL A 1 147 ? -35.174 17.504 41.140 1.00 87.19 147 VAL A CA 1
ATOM 1121 C C . VAL A 1 147 ? -36.692 17.296 41.110 1.00 87.19 147 VAL A C 1
ATOM 1123 O O . VAL A 1 147 ? -37.432 18.118 41.648 1.00 87.19 147 VAL A O 1
ATOM 1126 N N . TRP A 1 148 ? -37.169 16.223 40.476 1.00 85.06 148 TRP A N 1
ATOM 1127 C CA . TRP A 1 148 ? -38.590 16.024 40.159 1.00 85.06 148 TRP A CA 1
ATOM 1128 C C . TRP A 1 148 ? -39.250 14.858 40.918 1.00 85.06 148 TRP A C 1
ATOM 1130 O O . TRP A 1 148 ? -40.463 14.679 40.818 1.00 85.06 148 TRP A O 1
ATOM 1140 N N . GLY A 1 149 ? -38.491 14.085 41.700 1.00 81.19 149 GLY A N 1
ATOM 1141 C CA . GLY A 1 149 ? -38.975 12.909 42.431 1.00 81.19 149 GLY A CA 1
ATOM 1142 C C . GLY A 1 149 ? -39.030 11.624 41.589 1.00 81.19 149 GLY A C 1
ATOM 1143 O O . GLY A 1 149 ? -38.763 11.615 40.387 1.00 81.19 149 GLY A O 1
ATOM 1144 N N . GLU A 1 150 ? -39.386 10.499 42.223 1.00 79.94 150 GLU A N 1
ATOM 1145 C CA . GLU A 1 150 ? -39.309 9.152 41.617 1.00 79.94 150 GLU A CA 1
ATOM 1146 C C . GLU A 1 150 ? -40.261 8.910 40.435 1.00 79.94 150 GLU A C 1
ATOM 1148 O O . GLU A 1 150 ? -40.037 7.988 39.650 1.00 79.94 150 GLU A O 1
ATOM 1153 N N . ALA A 1 151 ? -41.284 9.750 40.249 1.00 72.38 151 ALA A N 1
ATOM 1154 C CA . ALA A 1 151 ? -42.264 9.604 39.170 1.00 72.38 151 ALA A CA 1
ATOM 1155 C C . ALA A 1 151 ? -41.639 9.640 37.758 1.00 72.38 151 ALA A C 1
ATOM 1157 O O . ALA A 1 151 ? -42.210 9.095 36.820 1.00 72.38 151 ALA A O 1
ATOM 1158 N N . VAL A 1 152 ? -40.453 10.242 37.600 1.00 72.19 152 VAL A N 1
ATOM 1159 C CA . VAL A 1 152 ? -39.738 10.357 36.312 1.00 72.19 152 VAL A CA 1
ATOM 1160 C C . VAL A 1 152 ? -38.823 9.147 36.037 1.00 72.19 152 VAL A C 1
ATOM 1162 O O . VAL A 1 152 ? -38.322 8.975 34.927 1.00 72.19 152 VAL A O 1
ATOM 1165 N N . ALA A 1 153 ? -38.590 8.280 37.029 1.00 72.44 153 ALA A N 1
ATOM 1166 C CA . ALA A 1 153 ? -37.719 7.112 36.883 1.00 72.44 153 ALA A CA 1
ATOM 1167 C C . ALA A 1 153 ? -38.401 5.920 36.192 1.00 72.44 153 ALA A C 1
ATOM 1169 O O . ALA A 1 153 ? -37.711 5.015 35.714 1.00 72.44 153 ALA A O 1
ATOM 1170 N N . GLN A 1 154 ? -39.735 5.895 36.170 1.00 76.25 154 GLN A N 1
ATOM 1171 C CA . GLN A 1 154 ? -40.495 4.765 35.651 1.00 76.25 154 GLN A CA 1
ATOM 1172 C C . GLN A 1 154 ? -40.441 4.759 34.115 1.00 76.25 154 GLN A C 1
ATOM 1174 O O . GLN A 1 154 ? -40.742 5.777 33.485 1.00 76.25 154 GLN A O 1
ATOM 1179 N N . PRO A 1 155 ? -40.052 3.635 33.480 1.00 69.56 155 PRO A N 1
ATOM 1180 C CA . PRO A 1 155 ? -40.283 3.448 32.053 1.00 69.56 155 PRO A CA 1
ATOM 1181 C C . PRO A 1 155 ? -41.771 3.686 31.777 1.00 69.56 155 PRO A C 1
ATOM 1183 O O . PRO A 1 155 ? -42.579 3.282 32.614 1.00 69.56 155 PRO A O 1
ATOM 1186 N N . PRO A 1 156 ? -42.156 4.313 30.650 1.00 65.94 156 PRO A N 1
ATOM 1187 C CA . PRO A 1 156 ? -43.564 4.486 30.326 1.00 65.94 156 PRO A CA 1
ATOM 1188 C C . PRO A 1 156 ? -44.248 3.126 30.438 1.00 65.94 156 PRO A C 1
ATOM 1190 O O . PRO A 1 156 ? -43.867 2.186 29.733 1.00 65.94 156 PRO A O 1
ATOM 1193 N N . GLU A 1 157 ? -45.194 3.032 31.377 1.00 61.12 157 GLU A N 1
ATOM 1194 C CA . GLU A 1 157 ? -46.081 1.892 31.577 1.00 61.12 157 GLU A CA 1
ATOM 1195 C C . GLU A 1 157 ? -46.535 1.468 30.182 1.00 61.12 157 GLU A C 1
ATOM 1197 O O . GLU A 1 157 ? -47.257 2.196 29.495 1.00 61.12 157 GLU A O 1
ATOM 1202 N N . THR A 1 158 ? -46.012 0.348 29.685 1.00 53.78 158 THR A N 1
ATOM 1203 C CA . THR A 1 158 ? -46.470 -0.1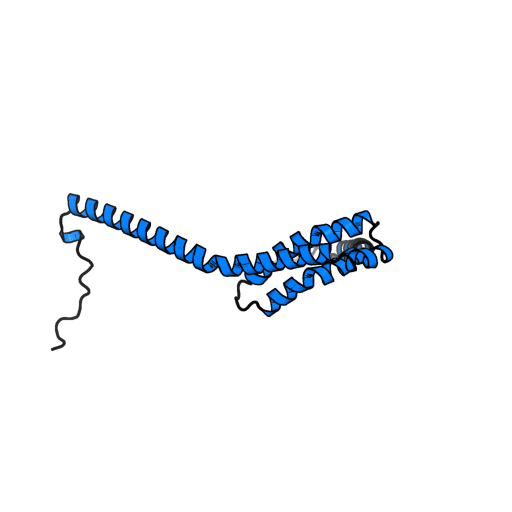78 28.406 1.00 53.78 158 THR A CA 1
ATOM 1204 C C . THR A 1 158 ? -47.909 -0.571 28.663 1.00 53.78 158 THR A C 1
ATOM 1206 O O . THR A 1 158 ? -48.155 -1.568 29.335 1.00 53.78 158 THR A O 1
ATOM 1209 N N . GLY A 1 159 ? -48.845 0.270 28.221 1.00 52.59 159 GLY A N 1
ATOM 1210 C CA . GLY A 1 159 ? -50.274 0.066 28.381 1.00 52.59 159 GLY A CA 1
ATOM 1211 C C . GLY A 1 159 ? -50.694 -1.218 27.682 1.00 52.59 159 GLY A C 1
ATOM 1212 O O . GLY A 1 159 ? -51.109 -1.199 26.527 1.00 52.59 159 GLY A O 1
ATOM 1213 N N . ALA A 1 160 ? -50.572 -2.344 28.379 1.00 54.34 160 ALA A N 1
ATOM 1214 C CA . ALA A 1 160 ? -51.330 -3.535 28.071 1.00 54.34 160 ALA A CA 1
ATOM 1215 C C . ALA A 1 160 ? -52.805 -3.187 28.335 1.00 54.34 160 ALA A C 1
ATOM 1217 O O . ALA A 1 160 ? -53.126 -2.720 29.433 1.00 54.34 160 ALA A O 1
ATOM 1218 N N . PRO A 1 161 ? -53.702 -3.336 27.345 1.00 50.78 161 PRO A N 1
ATOM 1219 C CA . PRO A 1 161 ? -55.102 -2.996 27.536 1.00 50.78 161 PRO A CA 1
ATOM 1220 C C . PRO A 1 161 ? -55.696 -3.867 28.657 1.00 50.78 161 PRO A C 1
ATOM 1222 O O . PRO A 1 161 ? -55.490 -5.085 28.658 1.00 50.78 161 PRO A O 1
ATOM 1225 N N . PRO A 1 162 ? -56.430 -3.278 29.616 1.00 48.59 162 PRO A N 1
ATOM 1226 C CA . PRO A 1 162 ? -57.070 -4.037 30.679 1.00 48.59 162 PRO A CA 1
ATOM 1227 C C . PRO A 1 162 ? -58.241 -4.839 30.088 1.00 48.59 162 PRO A C 1
ATOM 1229 O O . PRO A 1 162 ? -59.260 -4.253 29.732 1.00 48.59 162 PRO A O 1
ATOM 1232 N N . GLY A 1 163 ? -58.101 -6.167 29.962 1.00 55.88 163 GLY A N 1
ATOM 1233 C CA . GLY A 1 163 ? -59.234 -7.047 29.621 1.00 55.88 163 GLY A CA 1
ATOM 1234 C C . GLY A 1 163 ? -58.978 -8.277 28.740 1.00 55.88 163 GLY A C 1
ATOM 1235 O O . GLY A 1 163 ? -59.862 -8.632 27.969 1.00 55.88 163 GLY A O 1
ATOM 1236 N N . ALA A 1 164 ? -57.825 -8.946 28.828 1.00 48.31 164 ALA A N 1
ATOM 1237 C CA . ALA A 1 164 ? -57.654 -10.284 28.243 1.00 48.31 164 ALA A CA 1
ATOM 1238 C C . ALA A 1 164 ? -57.480 -11.328 29.358 1.00 48.31 164 ALA A C 1
ATOM 1240 O O . ALA A 1 164 ? -56.360 -11.709 29.698 1.00 48.31 164 ALA A O 1
ATOM 1241 N N . GLY A 1 165 ? -58.607 -11.731 29.944 1.00 45.81 165 GLY A N 1
ATOM 1242 C CA . GLY A 1 165 ? -58.758 -12.805 30.924 1.00 45.81 165 GLY A CA 1
ATOM 1243 C C . GLY A 1 165 ? -60.210 -13.250 30.968 1.00 45.81 165 GLY A C 1
ATOM 1244 O O . GLY A 1 165 ? -61.075 -12.347 30.929 1.00 45.81 165 GLY A O 1
#

Foldseek 3Di:
DDDDDDDPPPPPPDPPVVVVVVCCVVVVVVCVQCVLVCVLVVVLQVLLVVQVVVDPDPVSQLSVLLNVQLSVLLVVLSVQCVVVVSDPVSSVVSVPPPVSSVSSVVSSVVSVVCVVPVVVVVVVVVVVVVVVVVVVVVVVQVVCCVVPNPPSVDDPPPCPDPDDD

Radius of gyration: 32.03 Å; Cα contacts (8 Å, |Δi|>4): 106; chains: 1; bounding box: 75×59×78 Å

Sequence (165 aa):
MAEAAKQTKAAKATAPWRPRILFWTVLLPVAGLFLPTLTVLALAMLPTLGAYVAERSRENHLVVTVGLMNFCGSLPAVVKLWSAGQSFAAIGPVLHDVFGWLVAYSAAGIGWLIYLLMPPIVASYCRVASETHVQLLKLDQRKLVEVWGEAVAQPPETGAPPGAG

Secondary structure (DSSP, 8-state):
---------------SHHHHHHHHHHHHHHHHHHHHHHHHHHHHTHHHHHHHHH--STT-HHHHHHHHHHHHHHHHHHHHHHHTTS-HHHHHHHHT-HHHHHHHHHHHHHHHHHHHHHHHHHHHHHHHHHHHHHHHHHHHHHHHHHHH-GGGSSPP-----S---

Solvent-accessible surface area (backbone atoms only — not comparable to full-atom values): 9517 Å² total; per-residue (Å²): 134,85,86,88,79,91,81,78,80,76,75,76,78,71,76,75,54,68,64,52,50,53,47,52,67,53,48,53,58,51,51,62,58,45,44,48,57,50,56,55,48,57,60,60,42,47,62,33,53,53,32,51,72,68,49,83,60,96,81,42,60,54,30,52,45,17,34,54,33,20,53,61,28,35,43,64,50,50,52,52,29,52,77,55,68,52,36,75,79,36,46,57,69,55,72,68,32,64,67,48,52,50,44,13,52,47,28,25,49,48,20,51,50,52,56,67,49,43,61,63,54,52,53,52,52,52,49,56,52,50,53,52,52,53,51,52,52,51,52,55,49,51,56,48,27,72,76,69,36,70,82,73,70,58,72,79,77,76,79,70,76,92,78,89,125

Mean predicted aligned error: 12.95 Å

pLDDT: mean 82.1, std 14.98, range [40.28, 95.19]